Protein AF-D3Q090-F1 (afdb_monomer)

Organism: Stackebrandtia nassauensis (strain DSM 44728 / CIP 108903 / NRRL B-16338 / NBRC 102104 / LLR-40K-21) (NCBI:txid446470)

Mean predicted aligned error: 5.9 Å

pLDDT: mean 85.82, std 6.84, range [69.06, 95.75]

Solvent-accessible surface area (backbone atoms only — not comparable to full-atom values): 3847 Å² total; per-residue (Å²): 112,72,37,58,54,41,20,52,52,9,48,53,38,20,47,53,9,48,53,48,32,52,46,27,73,75,37,69,83,50,51,67,96,44,54,83,53,88,68,53,62,69,48,40,40,52,49,20,50,51,38,18,52,53,8,48,54,39,21,51,52,15,49,57,52,41,54,54,50,58,52,64,78,73,109

Nearest PDB structures (foldseek):
  3g67-assembly1_B  TM=4.794E-01  e=6.742E+00  Thermotoga maritima

Structure (mmCIF, N/CA/C/O backbone):
data_AF-D3Q090-F1
#
_entry.id   AF-D3Q090-F1
#
loop_
_atom_site.group_PDB
_atom_site.id
_atom_site.type_symbol
_atom_site.label_atom_id
_atom_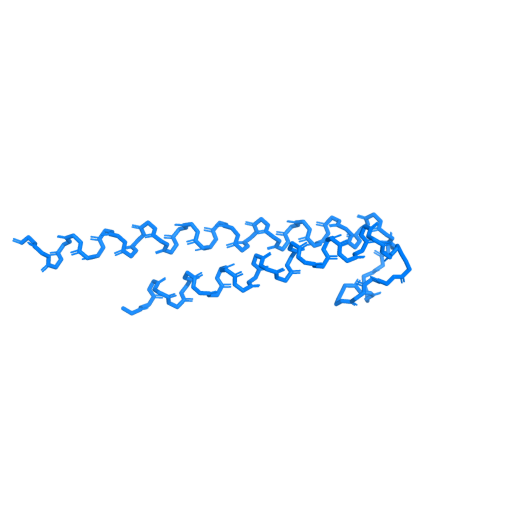site.label_alt_id
_atom_site.label_comp_id
_atom_site.label_asym_id
_atom_site.label_entity_id
_atom_site.label_seq_id
_atom_site.pdbx_PDB_ins_code
_atom_site.Cartn_x
_atom_site.Cartn_y
_atom_site.Cartn_z
_atom_site.occupancy
_atom_site.B_iso_or_equiv
_atom_site.auth_seq_id
_atom_site.auth_comp_id
_atom_site.auth_asym_id
_atom_site.auth_atom_id
_atom_site.pdbx_PDB_model_num
ATOM 1 N N . MET A 1 1 ? -19.973 -3.928 13.422 1.00 73.75 1 MET A N 1
ATOM 2 C CA . MET A 1 1 ? -19.585 -4.703 12.212 1.00 73.75 1 MET A CA 1
ATOM 3 C C . MET A 1 1 ? -18.899 -3.855 11.131 1.00 73.75 1 MET A C 1
ATOM 5 O O . MET A 1 1 ? -17.855 -4.263 10.647 1.00 73.75 1 MET A O 1
ATOM 9 N N . LYS A 1 2 ? -19.426 -2.678 10.749 1.00 80.62 2 LYS A N 1
ATOM 10 C CA . LYS A 1 2 ? -18.892 -1.872 9.626 1.00 80.62 2 LYS A CA 1
ATOM 11 C C . LYS A 1 2 ? -17.384 -1.561 9.702 1.00 80.62 2 LYS A C 1
ATOM 13 O O . LYS A 1 2 ? -16.709 -1.634 8.684 1.00 80.62 2 LYS A O 1
ATOM 18 N N . PHE A 1 3 ? -16.835 -1.273 10.885 1.00 81.88 3 PHE A N 1
ATOM 19 C CA . PHE A 1 3 ? -15.401 -0.965 11.018 1.00 81.88 3 PHE A CA 1
ATOM 20 C C . PHE A 1 3 ? -14.484 -2.187 10.896 1.00 81.88 3 PHE A C 1
ATOM 22 O O . PHE A 1 3 ? -13.368 -2.036 10.414 1.00 81.88 3 PHE A O 1
ATOM 29 N N . LEU A 1 4 ? -14.970 -3.389 11.235 1.00 83.81 4 LEU A N 1
ATOM 30 C CA . LEU A 1 4 ? -14.237 -4.635 10.992 1.00 83.81 4 LEU A CA 1
ATOM 31 C C . LEU A 1 4 ? -14.077 -4.876 9.486 1.00 83.81 4 LEU A C 1
ATOM 33 O O . LEU A 1 4 ? -12.991 -5.204 9.027 1.00 83.81 4 LEU A O 1
ATOM 37 N N . VAL A 1 5 ? -15.140 -4.642 8.710 1.00 88.00 5 VAL A N 1
ATOM 38 C CA . VAL A 1 5 ? -15.090 -4.752 7.244 1.00 88.00 5 VAL A CA 1
ATOM 39 C C . VAL A 1 5 ? -14.081 -3.762 6.662 1.00 88.00 5 VAL A C 1
ATOM 41 O O . VAL A 1 5 ? -13.253 -4.147 5.846 1.00 88.00 5 VAL A O 1
ATOM 44 N N . ILE A 1 6 ? -14.091 -2.507 7.123 1.00 86.69 6 ILE A N 1
ATOM 45 C CA . ILE A 1 6 ? -13.131 -1.484 6.675 1.00 86.69 6 ILE A CA 1
ATOM 46 C C . ILE A 1 6 ? -11.693 -1.872 7.042 1.00 86.69 6 ILE A C 1
ATOM 48 O O . ILE A 1 6 ? -10.796 -1.718 6.218 1.00 86.69 6 ILE A O 1
ATOM 52 N N . GLN A 1 7 ? -11.477 -2.426 8.237 1.00 85.94 7 GLN A N 1
ATOM 53 C CA . GLN A 1 7 ? -10.167 -2.904 8.669 1.00 85.94 7 GLN A CA 1
ATOM 54 C C . GLN A 1 7 ? -9.664 -4.068 7.802 1.00 85.94 7 GLN A C 1
ATOM 56 O O . GLN A 1 7 ? -8.521 -4.036 7.351 1.00 85.94 7 GLN A O 1
ATOM 61 N N . ILE A 1 8 ? -10.513 -5.071 7.545 1.00 91.19 8 ILE A N 1
ATOM 62 C CA . ILE A 1 8 ? -10.172 -6.225 6.701 1.00 91.19 8 ILE A CA 1
ATOM 63 C C . ILE A 1 8 ? -9.866 -5.759 5.279 1.00 91.19 8 ILE A C 1
ATOM 65 O O . ILE A 1 8 ? -8.821 -6.111 4.739 1.00 91.19 8 ILE A O 1
ATOM 69 N N . CYS A 1 9 ? -10.719 -4.916 4.693 1.00 91.81 9 CYS A N 1
ATOM 70 C CA . CYS A 1 9 ? -10.465 -4.345 3.373 1.00 91.81 9 CYS A CA 1
ATOM 71 C C . CYS A 1 9 ? -9.141 -3.572 3.343 1.00 91.81 9 CYS A C 1
ATOM 73 O O . CYS A 1 9 ? -8.350 -3.764 2.424 1.00 91.81 9 CYS A O 1
ATOM 75 N N . GLY A 1 10 ? -8.860 -2.753 4.361 1.00 90.12 10 GLY A N 1
ATOM 76 C CA . GLY A 1 10 ? -7.587 -2.045 4.483 1.00 90.12 10 GLY A CA 1
ATOM 77 C C . GLY A 1 10 ? -6.386 -2.992 4.514 1.00 90.12 10 GLY A C 1
ATOM 78 O O . GLY A 1 10 ? -5.429 -2.789 3.771 1.00 90.12 10 GLY A O 1
ATOM 79 N N . MET A 1 11 ? -6.456 -4.079 5.289 1.00 94.00 11 MET A N 1
ATOM 80 C CA . MET A 1 11 ? -5.394 -5.092 5.326 1.00 94.00 11 MET A CA 1
ATOM 81 C C . MET A 1 11 ? -5.210 -5.828 3.998 1.00 94.00 11 MET A C 1
ATOM 83 O O . MET A 1 11 ? -4.074 -6.086 3.612 1.00 94.00 11 MET A O 1
ATOM 87 N N . VAL A 1 12 ? -6.292 -6.146 3.284 1.00 95.75 12 VAL A N 1
ATOM 88 C CA . VAL A 1 12 ? -6.207 -6.784 1.961 1.00 95.75 12 VAL A CA 1
ATOM 89 C C . VAL A 1 12 ? -5.535 -5.845 0.959 1.00 95.75 12 VAL A C 1
ATOM 91 O O . VAL A 1 12 ? -4.610 -6.252 0.261 1.00 95.75 12 VAL A O 1
ATOM 94 N N . VAL A 1 13 ? -5.943 -4.574 0.926 1.00 93.69 13 VAL A N 1
ATOM 95 C CA . VAL A 1 13 ? -5.333 -3.554 0.058 1.00 93.69 13 VAL A CA 1
ATOM 96 C C . VAL A 1 13 ? -3.852 -3.365 0.402 1.00 93.69 13 VAL A C 1
ATOM 98 O O . VAL A 1 13 ? -3.010 -3.331 -0.495 1.00 93.69 13 VAL A O 1
ATOM 101 N N . LEU A 1 14 ? -3.518 -3.319 1.695 1.00 92.94 14 LEU A N 1
ATOM 102 C CA . LEU A 1 14 ? -2.139 -3.224 2.173 1.00 92.94 14 LEU A CA 1
ATOM 103 C C . LEU A 1 14 ? -1.302 -4.418 1.705 1.00 92.94 14 LEU A C 1
ATOM 105 O O . LEU A 1 14 ? -0.193 -4.226 1.212 1.00 92.94 14 LEU A O 1
ATOM 109 N N . ALA A 1 15 ? -1.835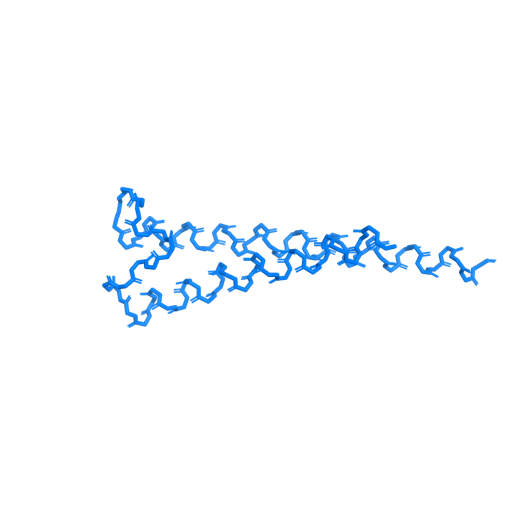 -5.635 1.839 1.00 94.50 15 ALA A N 1
ATOM 110 C CA . ALA A 1 15 ? -1.155 -6.854 1.423 1.00 94.50 15 ALA A CA 1
ATOM 111 C C . ALA A 1 15 ? -0.900 -6.863 -0.088 1.00 94.50 15 ALA A C 1
ATOM 113 O O . ALA A 1 15 ? 0.228 -7.107 -0.498 1.00 94.50 15 ALA A O 1
ATOM 114 N N . ILE A 1 16 ? -1.893 -6.505 -0.910 1.00 93.12 16 ILE A N 1
ATOM 115 C CA . ILE A 1 16 ? -1.733 -6.422 -2.371 1.00 93.12 16 ILE A CA 1
ATOM 116 C C . ILE A 1 16 ? -0.646 -5.406 -2.744 1.00 93.12 16 ILE A C 1
ATOM 118 O O . ILE A 1 16 ? 0.219 -5.706 -3.567 1.00 93.12 16 ILE A O 1
ATOM 122 N N . GLY A 1 17 ? -0.666 -4.223 -2.124 1.00 89.88 17 GLY A N 1
ATOM 123 C CA . GLY A 1 17 ? 0.341 -3.184 -2.336 1.00 89.88 17 GLY A CA 1
ATOM 124 C C . GLY A 1 17 ? 1.748 -3.643 -1.950 1.00 89.88 17 GLY A C 1
ATOM 125 O O . GLY A 1 17 ? 2.669 -3.606 -2.762 1.00 89.88 17 GLY A O 1
ATOM 126 N N . GLY A 1 18 ? 1.908 -4.132 -0.719 1.00 91.25 18 GLY A N 1
ATOM 127 C CA . GLY A 1 18 ? 3.197 -4.574 -0.190 1.00 91.25 18 GLY A CA 1
ATOM 128 C C . GLY A 1 18 ? 3.759 -5.791 -0.925 1.00 91.25 18 GLY A C 1
ATOM 129 O O . GLY A 1 18 ? 4.918 -5.782 -1.330 1.00 91.25 18 GLY A O 1
ATOM 130 N N . GLN A 1 19 ? 2.939 -6.822 -1.154 1.00 93.19 19 GLN A N 1
ATOM 131 C CA . GLN A 1 19 ? 3.357 -8.029 -1.874 1.00 93.19 19 GLN A CA 1
ATOM 132 C C . GLN A 1 19 ? 3.667 -7.734 -3.340 1.00 93.19 19 GLN A C 1
ATOM 134 O O . GLN A 1 19 ? 4.634 -8.274 -3.869 1.00 93.19 19 GLN A O 1
ATOM 139 N N . GLY A 1 20 ? 2.895 -6.863 -3.990 1.00 89.00 20 GLY A N 1
ATOM 140 C CA . GLY A 1 20 ? 3.169 -6.438 -5.359 1.00 89.00 20 GLY A CA 1
ATOM 141 C C . GLY A 1 20 ? 4.469 -5.646 -5.488 1.00 89.00 20 GLY A C 1
ATOM 142 O O . GLY A 1 20 ? 5.256 -5.924 -6.388 1.00 89.00 20 GLY A O 1
ATOM 143 N N . ALA A 1 21 ? 4.753 -4.738 -4.546 1.00 88.25 2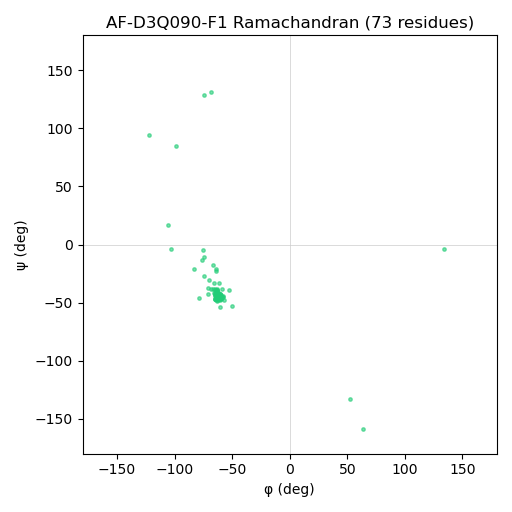1 ALA A N 1
ATOM 144 C CA . ALA A 1 21 ? 6.028 -4.022 -4.499 1.00 88.25 21 ALA A CA 1
ATOM 145 C C . ALA A 1 21 ? 7.211 -4.979 -4.287 1.00 88.25 21 ALA A C 1
ATOM 147 O O . ALA A 1 21 ? 8.203 -4.894 -5.004 1.00 88.25 21 ALA A O 1
ATOM 148 N N . ILE A 1 22 ? 7.099 -5.914 -3.335 1.00 91.25 22 ILE A N 1
ATOM 149 C CA . ILE A 1 22 ? 8.148 -6.909 -3.060 1.00 91.25 22 ILE A CA 1
ATOM 150 C C . ILE A 1 22 ? 8.373 -7.811 -4.276 1.00 91.25 22 ILE A C 1
ATOM 152 O O . ILE A 1 22 ? 9.519 -8.028 -4.661 1.00 91.25 22 ILE A O 1
ATOM 156 N N . ARG A 1 23 ? 7.301 -8.314 -4.904 1.00 89.69 23 ARG A N 1
ATOM 157 C CA . ARG A 1 23 ? 7.395 -9.139 -6.116 1.00 89.69 23 ARG A CA 1
ATOM 158 C C . ARG A 1 23 ? 8.125 -8.395 -7.223 1.00 89.69 23 ARG A C 1
ATOM 160 O O . ARG A 1 23 ? 9.055 -8.954 -7.783 1.00 89.69 23 ARG A O 1
ATOM 167 N N . LEU A 1 24 ? 7.749 -7.143 -7.476 1.00 88.62 24 LEU A N 1
ATOM 168 C CA . LEU A 1 24 ? 8.385 -6.326 -8.501 1.00 88.62 24 LEU A CA 1
ATOM 169 C C . LEU A 1 24 ? 9.868 -6.068 -8.190 1.00 88.62 24 LEU A C 1
ATOM 171 O O . LEU A 1 24 ? 10.697 -6.099 -9.088 1.00 88.62 24 LEU A O 1
ATOM 175 N N . LEU A 1 25 ? 10.230 -5.855 -6.920 1.00 88.50 25 LEU A N 1
ATOM 176 C CA . LEU A 1 25 ? 11.632 -5.705 -6.506 1.00 88.50 25 LEU A CA 1
ATOM 177 C C . LEU A 1 25 ? 12.457 -6.987 -6.697 1.00 88.50 25 LEU A C 1
ATOM 179 O O . LEU A 1 25 ? 13.652 -6.902 -6.966 1.00 88.50 25 LEU A O 1
ATOM 183 N N . ILE A 1 26 ? 11.852 -8.165 -6.535 1.00 91.50 26 ILE A N 1
ATOM 184 C CA . ILE A 1 26 ? 12.530 -9.454 -6.736 1.00 91.50 26 ILE A CA 1
ATOM 185 C C . ILE A 1 26 ? 12.629 -9.774 -8.232 1.00 91.50 26 ILE A C 1
ATOM 187 O O . ILE A 1 26 ? 13.697 -10.140 -8.716 1.00 91.50 26 ILE A O 1
ATOM 191 N N . ASP A 1 27 ? 11.532 -9.594 -8.963 1.00 86.44 27 ASP A N 1
ATOM 192 C CA . ASP A 1 27 ? 11.4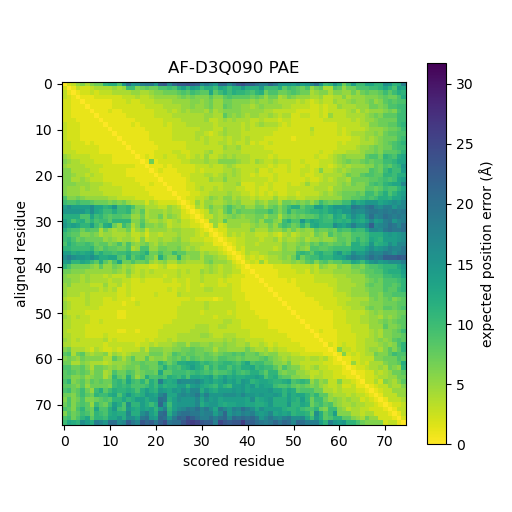28 -9.814 -10.400 1.00 86.44 27 ASP A CA 1
ATOM 193 C C . ASP A 1 27 ? 10.985 -8.520 -11.092 1.00 86.44 27 ASP A C 1
ATOM 195 O O . ASP A 1 27 ? 9.799 -8.204 -11.212 1.00 86.44 27 ASP A O 1
ATOM 199 N N . HIS A 1 28 ? 11.976 -7.761 -11.564 1.00 82.31 28 HIS A N 1
ATOM 200 C CA . HIS A 1 28 ? 11.767 -6.452 -12.185 1.00 82.31 28 HIS A CA 1
ATOM 201 C C . HIS A 1 28 ? 11.002 -6.543 -13.517 1.00 82.31 28 HIS A C 1
ATOM 203 O O . HIS A 1 28 ? 10.494 -5.525 -13.998 1.00 82.31 28 HIS A O 1
ATOM 209 N N . GLY A 1 29 ? 10.942 -7.734 -14.127 1.00 77.50 29 GLY A N 1
ATOM 210 C CA . GLY A 1 29 ? 10.192 -7.988 -15.355 1.00 77.50 29 GLY A CA 1
ATOM 211 C C . GLY A 1 29 ? 8.709 -8.260 -15.107 1.00 77.50 29 GLY A C 1
ATOM 212 O O . GLY A 1 29 ? 7.893 -8.064 -16.006 1.00 77.50 29 GLY A O 1
ATOM 213 N N . ASP A 1 30 ? 8.342 -8.656 -13.890 1.00 80.69 30 ASP A N 1
ATOM 214 C CA . ASP A 1 30 ? 6.993 -9.078 -13.537 1.00 80.69 30 ASP A CA 1
ATOM 215 C C . ASP A 1 30 ? 6.210 -7.946 -12.857 1.00 80.69 30 ASP A C 1
ATOM 217 O O . ASP A 1 30 ? 6.120 -7.827 -11.631 1.00 80.69 30 ASP A O 1
ATOM 221 N N . ARG A 1 31 ? 5.613 -7.086 -13.690 1.00 79.94 31 ARG A N 1
ATOM 222 C CA . ARG A 1 31 ? 4.837 -5.910 -13.252 1.00 79.94 31 ARG A CA 1
ATOM 223 C C . ARG A 1 31 ? 3.446 -6.242 -12.697 1.00 79.94 31 ARG A C 1
ATOM 225 O O . ARG A 1 31 ? 2.769 -5.353 -12.174 1.00 79.94 31 ARG A O 1
ATOM 232 N N . GLY A 1 32 ? 3.041 -7.512 -12.749 1.00 83.19 32 GLY A N 1
ATOM 233 C CA . GLY A 1 32 ? 1.848 -8.029 -12.084 1.00 83.19 32 GLY A CA 1
ATOM 234 C C . GLY A 1 32 ? 0.557 -7.253 -12.384 1.00 83.19 32 GLY A C 1
ATOM 235 O O . GLY A 1 32 ? 0.235 -6.936 -13.523 1.00 83.19 32 GLY A O 1
ATOM 236 N N . LEU A 1 33 ? -0.208 -6.944 -11.333 1.00 81.12 33 LEU A N 1
ATOM 237 C CA . LEU A 1 33 ? -1.526 -6.289 -11.405 1.00 81.12 33 LEU A CA 1
ATOM 238 C C . LEU A 1 33 ? -1.473 -4.858 -11.978 1.00 81.12 33 LEU A C 1
ATOM 240 O O . LEU A 1 33 ? -2.491 -4.335 -12.428 1.00 81.12 33 LEU A O 1
ATOM 244 N N . LEU A 1 34 ? -0.302 -4.218 -11.945 1.00 85.62 34 LEU A N 1
ATOM 245 C CA . LEU A 1 34 ? -0.071 -2.871 -12.467 1.00 85.62 34 LEU A CA 1
ATOM 246 C C . LEU A 1 34 ? 0.716 -2.888 -13.791 1.00 85.62 34 LEU A C 1
ATOM 248 O O . LEU A 1 34 ? 1.234 -1.854 -14.202 1.00 85.62 34 LEU A O 1
ATOM 252 N N . ASP A 1 35 ? 0.796 -4.030 -14.484 1.00 85.50 35 ASP A N 1
ATOM 253 C CA . ASP A 1 35 ? 1.498 -4.145 -15.774 1.00 85.50 35 ASP A CA 1
ATOM 254 C C . ASP A 1 35 ? 0.865 -3.298 -16.890 1.00 85.50 35 ASP A C 1
ATOM 256 O O . ASP A 1 35 ? 1.532 -2.881 -17.833 1.00 85.50 35 ASP A O 1
ATOM 260 N N . TRP A 1 36 ? -0.417 -2.966 -16.745 1.00 84.94 36 TRP A N 1
ATOM 261 C CA . TRP A 1 36 ? -1.131 -2.095 -17.674 1.00 84.94 36 TRP A CA 1
ATOM 262 C C . TRP A 1 36 ? -0.751 -0.606 -17.542 1.00 84.94 36 TRP A C 1
ATOM 264 O O . TRP A 1 36 ? -1.150 0.188 -18.396 1.00 84.94 36 TRP A O 1
ATOM 274 N N . LEU A 1 37 ? -0.003 -0.199 -16.501 1.00 82.94 37 LEU A N 1
ATOM 275 C CA . LEU A 1 37 ? 0.405 1.199 -16.331 1.00 82.94 37 LEU A CA 1
ATOM 276 C C . LEU A 1 37 ? 1.529 1.589 -17.308 1.00 82.94 37 LEU A C 1
ATOM 278 O O . LEU A 1 37 ? 2.591 0.956 -17.317 1.00 82.94 37 LEU A O 1
ATOM 282 N N . PRO A 1 38 ? 1.376 2.695 -18.060 1.00 78.12 38 PRO A N 1
ATOM 283 C CA . PRO A 1 38 ? 2.487 3.266 -18.806 1.00 78.12 38 PRO A CA 1
ATOM 284 C C . PRO A 1 38 ? 3.520 3.841 -17.824 1.00 78.12 38 PRO A C 1
ATOM 286 O O . PRO A 1 38 ? 3.168 4.586 -16.912 1.00 78.12 38 PRO A O 1
ATOM 289 N N . GLY A 1 39 ? 4.801 3.510 -18.011 1.00 81.25 39 GLY A N 1
ATOM 290 C CA . GLY A 1 39 ? 5.894 4.053 -17.187 1.00 81.25 39 GLY A CA 1
ATOM 291 C C . GLY A 1 39 ? 6.920 3.040 -16.676 1.00 81.25 39 GLY A C 1
ATOM 292 O O . GLY A 1 39 ? 7.922 3.437 -16.082 1.00 81.25 39 GLY A O 1
ATOM 293 N N . GLY A 1 40 ? 6.714 1.746 -16.934 1.00 85.31 40 GLY A N 1
ATOM 294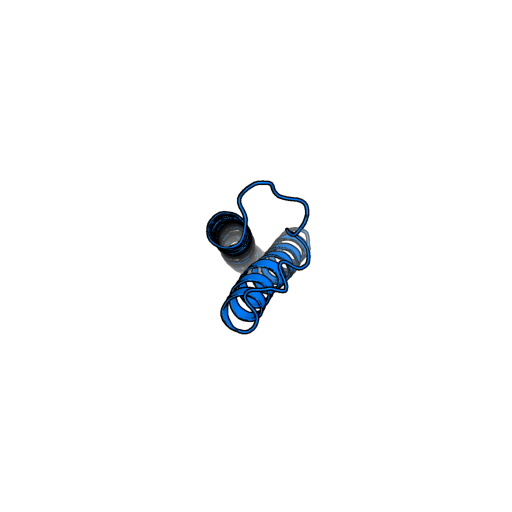 C CA . GLY A 1 40 ? 7.678 0.700 -16.592 1.00 85.31 40 GLY A CA 1
ATOM 295 C C . GLY A 1 40 ? 7.906 0.555 -15.083 1.00 85.31 40 GLY A C 1
ATOM 296 O O . GLY A 1 40 ? 7.081 0.957 -14.267 1.00 85.31 40 GLY A O 1
ATOM 297 N N . PHE A 1 41 ? 9.046 -0.026 -14.711 1.00 84.12 41 PHE A N 1
ATOM 298 C CA . PHE A 1 41 ? 9.342 -0.481 -13.348 1.00 84.12 41 PHE A CA 1
ATOM 299 C C . PHE A 1 41 ? 9.088 0.562 -12.245 1.00 84.12 41 PHE A C 1
ATOM 301 O O . PHE A 1 41 ? 8.369 0.283 -11.288 1.00 84.12 41 PHE A O 1
ATOM 308 N N . ALA A 1 42 ? 9.651 1.769 -12.372 1.00 88.00 42 ALA A N 1
ATOM 309 C CA . ALA A 1 42 ? 9.593 2.776 -11.309 1.00 88.00 42 ALA A CA 1
ATOM 310 C C . ALA A 1 42 ? 8.160 3.264 -11.041 1.00 88.00 42 ALA A C 1
ATOM 312 O O . ALA A 1 42 ? 7.770 3.456 -9.889 1.00 88.00 42 ALA A O 1
ATOM 313 N N . VAL A 1 43 ? 7.361 3.423 -12.100 1.00 90.44 43 VAL A N 1
ATOM 314 C CA . VAL A 1 43 ? 5.960 3.849 -11.992 1.00 90.44 43 VAL A CA 1
ATOM 315 C C . VAL A 1 43 ? 5.102 2.734 -11.395 1.00 90.44 43 VAL A C 1
ATOM 317 O O . VAL A 1 43 ? 4.307 2.992 -10.491 1.00 90.44 43 VAL A O 1
ATOM 320 N N . THR A 1 44 ? 5.306 1.487 -11.826 1.00 90.06 44 THR A N 1
ATOM 321 C CA . THR A 1 44 ? 4.624 0.314 -11.259 1.00 90.06 44 THR A CA 1
ATOM 322 C 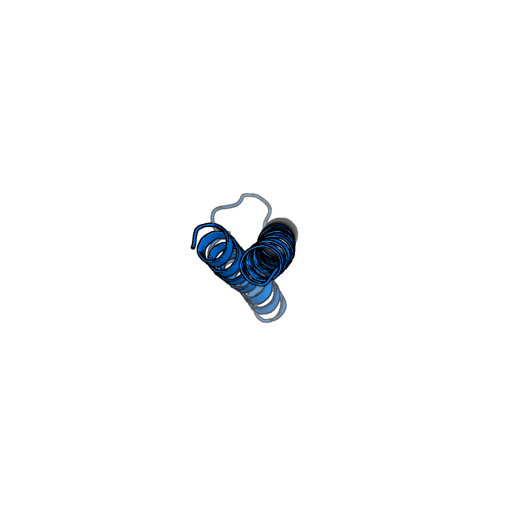C . THR A 1 44 ? 4.952 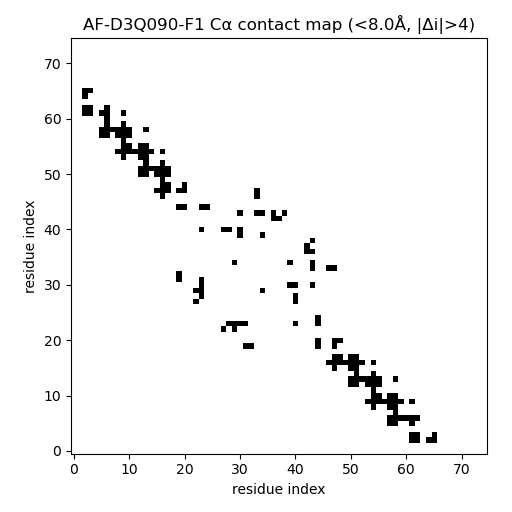0.147 -9.768 1.00 90.06 44 THR A C 1
ATOM 324 O O . THR A 1 44 ? 4.049 -0.077 -8.960 1.00 90.06 44 THR A O 1
ATOM 327 N N . LEU A 1 45 ? 6.217 0.335 -9.373 1.00 88.94 45 LEU A N 1
ATOM 328 C CA . LEU A 1 45 ? 6.649 0.259 -7.976 1.00 88.94 45 LEU A CA 1
ATOM 329 C C . LEU A 1 45 ? 6.003 1.356 -7.123 1.00 88.94 45 LEU A C 1
ATOM 331 O O . LEU A 1 45 ? 5.445 1.063 -6.065 1.00 88.94 45 LEU A O 1
ATOM 335 N N . ALA A 1 46 ? 6.020 2.604 -7.599 1.00 92.12 46 ALA A N 1
ATOM 336 C CA . ALA A 1 46 ? 5.361 3.716 -6.918 1.00 92.12 46 ALA A CA 1
ATOM 337 C C . ALA A 1 46 ? 3.851 3.470 -6.753 1.00 92.12 46 ALA A C 1
ATOM 339 O O . ALA A 1 46 ? 3.291 3.757 -5.695 1.00 92.12 46 ALA A O 1
ATOM 340 N N . GLY A 1 47 ? 3.203 2.877 -7.762 1.00 92.50 47 GLY A N 1
ATOM 341 C CA . GLY A 1 47 ? 1.800 2.472 -7.698 1.00 92.50 47 GLY A CA 1
ATOM 342 C C . GLY A 1 47 ? 1.530 1.450 -6.593 1.00 92.50 47 GLY A C 1
ATOM 343 O O . GLY A 1 47 ? 0.624 1.647 -5.783 1.00 92.50 47 GLY A O 1
ATOM 344 N N . TYR A 1 48 ? 2.344 0.399 -6.491 1.00 92.19 48 TYR A N 1
ATOM 345 C CA . TYR A 1 48 ? 2.208 -0.593 -5.421 1.00 92.19 48 TYR A CA 1
ATOM 346 C C . TYR A 1 48 ? 2.446 -0.003 -4.024 1.00 92.19 48 TYR A C 1
ATOM 348 O O . TYR A 1 48 ? 1.698 -0.309 -3.092 1.00 92.19 48 TYR A O 1
ATOM 356 N N . VAL A 1 49 ? 3.423 0.898 -3.883 1.00 92.75 49 VAL A N 1
ATOM 357 C CA . VAL A 1 49 ? 3.673 1.627 -2.628 1.00 92.75 49 VAL A CA 1
ATOM 358 C C . VAL A 1 49 ? 2.477 2.506 -2.251 1.00 92.75 49 VAL A C 1
ATOM 360 O O . VAL A 1 49 ? 2.045 2.491 -1.099 1.00 92.75 49 VAL A O 1
ATOM 363 N N . LEU A 1 50 ? 1.890 3.227 -3.208 1.00 94.81 50 LEU A N 1
ATOM 364 C CA . LEU A 1 50 ? 0.682 4.029 -2.987 1.00 94.81 50 LEU A CA 1
ATOM 365 C C . LEU A 1 50 ? -0.496 3.169 -2.519 1.00 94.81 50 LEU A C 1
ATOM 367 O O . LEU A 1 50 ? -1.157 3.513 -1.538 1.00 94.81 50 LEU A O 1
ATOM 371 N N . VAL A 1 51 ? -0.728 2.028 -3.172 1.00 94.38 51 VAL A N 1
ATOM 372 C CA . VAL A 1 51 ? -1.765 1.065 -2.769 1.00 94.38 51 VAL A CA 1
ATOM 373 C C . VAL A 1 51 ? -1.515 0.568 -1.343 1.00 94.38 51 VAL A C 1
ATOM 375 O O . VAL A 1 51 ? -2.443 0.539 -0.535 1.00 94.38 51 VAL A O 1
ATOM 378 N N . ALA A 1 52 ? -0.263 0.256 -0.994 1.00 93.44 52 ALA A N 1
ATOM 379 C CA . ALA A 1 52 ? 0.097 -0.159 0.358 1.00 93.44 52 ALA A CA 1
ATOM 380 C C . ALA A 1 52 ? -0.233 0.929 1.394 1.00 93.44 52 ALA A C 1
ATOM 382 O O . ALA A 1 52 ? -0.880 0.646 2.401 1.00 93.44 52 ALA A O 1
ATOM 383 N N . ILE A 1 53 ? 0.135 2.186 1.129 1.00 94.88 53 ILE A N 1
ATOM 384 C CA . ILE A 1 53 ? -0.156 3.320 2.022 1.00 94.88 53 ILE A CA 1
ATOM 385 C C . ILE A 1 53 ? -1.668 3.491 2.220 1.00 94.88 53 ILE A C 1
ATOM 387 O O . ILE A 1 53 ? -2.122 3.651 3.353 1.00 94.88 53 ILE A O 1
ATOM 391 N N . ILE A 1 54 ? -2.463 3.405 1.149 1.00 94.44 54 ILE A N 1
ATOM 392 C CA . ILE A 1 54 ? -3.930 3.491 1.232 1.00 94.44 54 ILE A CA 1
ATOM 393 C C . ILE A 1 54 ? -4.483 2.374 2.124 1.00 94.44 54 ILE A C 1
ATOM 395 O O . ILE A 1 54 ? -5.295 2.635 3.014 1.00 94.44 54 ILE A O 1
ATOM 399 N N . GLY A 1 55 ? -4.014 1.139 1.932 1.00 91.12 55 GLY A N 1
ATOM 400 C CA . GLY A 1 55 ? -4.406 0.003 2.762 1.00 91.12 55 GLY A CA 1
ATOM 401 C C . GLY A 1 55 ? -4.046 0.187 4.237 1.00 91.12 55 GLY A C 1
ATOM 402 O O . GLY A 1 55 ? -4.877 -0.065 5.111 1.00 91.12 55 GLY A O 1
ATOM 403 N N . LEU A 1 56 ? -2.845 0.700 4.523 1.00 92.19 56 LEU A N 1
ATOM 404 C CA . LEU A 1 56 ? -2.392 0.995 5.883 1.00 92.19 56 LEU A CA 1
ATOM 405 C C . LEU A 1 56 ? -3.288 2.033 6.567 1.00 92.19 56 LEU A C 1
ATOM 407 O O . LEU A 1 56 ? -3.707 1.826 7.705 1.00 92.19 56 LEU A O 1
ATOM 411 N N . LEU A 1 57 ? -3.612 3.126 5.871 1.00 92.38 57 LEU A N 1
ATOM 412 C CA . LEU A 1 57 ? -4.465 4.191 6.400 1.00 92.38 57 LEU A CA 1
ATOM 413 C C . LEU A 1 57 ? -5.888 3.691 6.676 1.00 92.38 57 LEU A C 1
ATOM 415 O O . LEU A 1 57 ? -6.438 3.959 7.745 1.00 92.38 57 LEU A O 1
ATOM 419 N N . LEU A 1 58 ? -6.472 2.924 5.750 1.00 87.56 58 LEU A N 1
ATOM 420 C CA . LEU A 1 58 ? -7.804 2.336 5.921 1.00 87.56 58 LEU A CA 1
ATOM 421 C C . LEU A 1 58 ? -7.834 1.310 7.061 1.00 87.56 58 LEU A C 1
ATOM 423 O O . LEU A 1 58 ? -8.749 1.328 7.887 1.00 87.56 58 LEU A O 1
ATOM 427 N N . GLY A 1 59 ? -6.821 0.444 7.127 1.00 86.88 59 GLY A N 1
ATOM 428 C CA . GLY A 1 59 ? -6.679 -0.573 8.165 1.00 86.88 59 GLY A CA 1
ATOM 429 C C . GLY A 1 59 ? -6.501 0.040 9.553 1.00 86.88 59 GLY A C 1
ATOM 430 O O . GLY A 1 59 ? -7.201 -0.346 10.491 1.00 86.88 59 GLY A O 1
ATOM 431 N N . GLY A 1 60 ? -5.617 1.036 9.672 1.00 84.25 60 GLY A N 1
ATOM 432 C CA . GLY A 1 60 ? -5.367 1.769 10.913 1.00 84.25 60 GLY A CA 1
ATOM 433 C C . GLY A 1 60 ? -6.599 2.533 11.399 1.00 84.25 60 GLY A C 1
ATOM 434 O O . GLY A 1 60 ? -7.030 2.354 12.537 1.00 84.25 60 GLY A O 1
ATOM 435 N N . TRP A 1 61 ? -7.249 3.295 10.514 1.00 86.00 61 TRP A N 1
ATOM 436 C CA . TRP A 1 61 ? -8.465 4.036 10.862 1.00 86.00 61 TRP A CA 1
ATOM 437 C C . TRP A 1 61 ? -9.627 3.113 11.262 1.00 86.00 61 TRP A C 1
ATOM 439 O O . TRP A 1 61 ? -10.351 3.393 12.223 1.00 86.00 61 TRP A O 1
ATOM 449 N N . GLY A 1 62 ? -9.794 1.985 10.561 1.00 79.50 62 GLY A N 1
ATOM 450 C CA . GLY A 1 62 ? -10.775 0.956 10.909 1.00 79.50 62 GLY A CA 1
ATOM 451 C C . GLY A 1 62 ? -10.527 0.355 12.295 1.00 79.50 62 GLY A C 1
ATOM 452 O O . GLY A 1 62 ? -11.468 0.216 13.080 1.00 79.50 62 GLY A O 1
ATOM 453 N N . ALA A 1 63 ? -9.264 0.073 12.632 1.00 78.94 63 ALA A N 1
ATOM 454 C CA . ALA A 1 63 ? -8.873 -0.468 13.931 1.00 78.94 63 ALA A CA 1
ATOM 455 C C . ALA A 1 63 ? -9.155 0.509 15.087 1.00 78.94 63 ALA A C 1
ATOM 457 O O . ALA A 1 63 ? -9.707 0.106 16.116 1.00 78.94 63 ALA A O 1
ATOM 458 N N . ASP A 1 64 ? -8.847 1.796 14.911 1.00 83.75 64 ASP A N 1
ATOM 459 C CA . ASP A 1 64 ? -9.088 2.823 15.932 1.00 83.75 64 ASP A CA 1
ATOM 460 C C . ASP A 1 64 ? -10.583 3.031 16.205 1.00 83.75 64 ASP A C 1
ATOM 462 O O . ASP A 1 64 ? -11.018 3.139 17.358 1.00 83.75 64 ASP A O 1
ATOM 466 N N . LYS A 1 65 ? -11.408 3.040 15.151 1.00 80.00 65 LYS A N 1
ATOM 467 C CA . LYS A 1 65 ? -12.869 3.150 15.282 1.00 80.00 65 LYS A CA 1
ATOM 468 C C . LYS A 1 65 ? -13.490 1.902 15.903 1.00 80.00 65 LYS A C 1
ATOM 470 O O . LYS A 1 65 ? -14.405 2.030 16.716 1.00 80.00 65 LYS A O 1
ATOM 475 N N . HIS A 1 66 ? -12.984 0.719 15.560 1.00 73.38 66 HIS A N 1
ATOM 476 C CA . HIS A 1 66 ? -13.428 -0.536 16.158 1.00 73.38 66 HIS A CA 1
ATOM 477 C C . HIS A 1 66 ? -13.148 -0.573 17.667 1.00 73.38 66 HIS A C 1
ATOM 479 O O . HIS A 1 66 ? -14.051 -0.881 18.444 1.00 73.38 66 HIS A O 1
ATOM 485 N N . LYS A 1 67 ? -11.945 -0.160 18.097 1.00 74.25 67 LYS A N 1
ATOM 486 C CA . LYS A 1 67 ? -11.604 -0.042 19.525 1.00 74.25 67 LYS A CA 1
ATOM 487 C C . LYS A 1 67 ? -12.532 0.925 20.265 1.00 74.25 67 LYS A C 1
ATOM 489 O O . LYS A 1 67 ? -13.035 0.575 21.328 1.00 74.25 67 LYS A O 1
ATOM 494 N N . LYS A 1 68 ? -12.821 2.103 19.692 1.00 76.50 68 LYS A N 1
ATOM 495 C CA . LYS A 1 68 ? -13.753 3.074 20.299 1.00 76.50 68 LYS A CA 1
ATOM 496 C C . LYS A 1 68 ? -15.185 2.547 20.429 1.00 76.50 68 LYS A C 1
ATOM 498 O O . LYS A 1 68 ? -15.821 2.818 21.441 1.00 76.50 68 LYS A O 1
ATOM 503 N N . GLN A 1 69 ? -15.693 1.805 19.441 1.00 74.00 69 GLN A N 1
ATOM 504 C CA . GLN A 1 69 ? -17.030 1.206 19.540 1.00 74.00 69 GLN A CA 1
ATOM 505 C C . GLN A 1 69 ? -17.119 0.165 20.659 1.00 74.00 69 GLN A C 1
ATOM 507 O O . GLN A 1 69 ? -18.037 0.241 21.465 1.00 74.00 69 GLN A O 1
ATOM 512 N N . GLN A 1 70 ? -16.145 -0.746 20.756 1.00 74.44 70 GLN A N 1
ATOM 513 C CA . GLN A 1 70 ? -16.149 -1.771 21.806 1.00 74.44 70 GLN A CA 1
ATOM 514 C C . GLN A 1 70 ? -16.082 -1.180 23.218 1.00 74.44 70 GLN A C 1
ATOM 516 O O . GLN A 1 70 ? -16.630 -1.754 24.152 1.00 74.44 70 GLN A 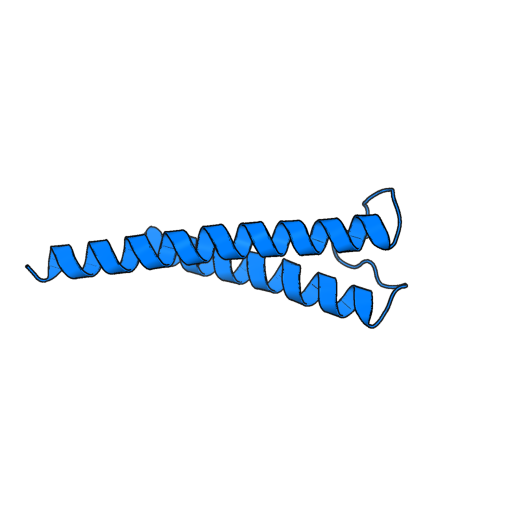O 1
ATOM 521 N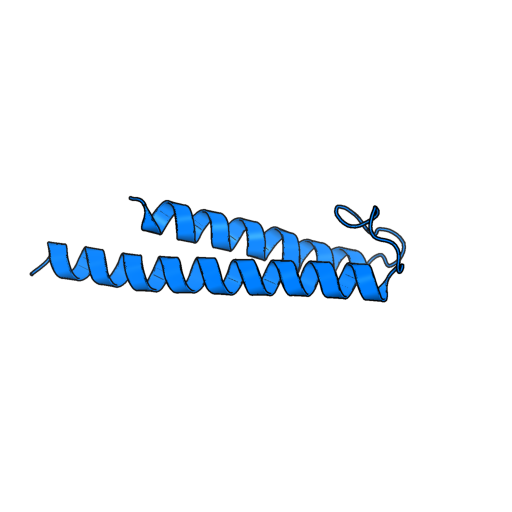 N . GLN A 1 71 ? -15.392 -0.052 23.389 1.00 76.56 71 GLN A N 1
ATOM 522 C CA . GLN A 1 71 ? -15.309 0.634 24.677 1.00 76.56 71 GLN A CA 1
ATOM 523 C C . GLN A 1 71 ? -16.640 1.289 25.067 1.00 76.56 71 GLN A C 1
ATOM 525 O O . GLN A 1 71 ? -17.008 1.244 26.234 1.00 76.56 71 GLN A O 1
ATOM 530 N N . ALA A 1 72 ? -17.369 1.849 24.097 1.00 74.81 72 ALA A N 1
ATOM 531 C CA . ALA A 1 72 ? -18.685 2.444 24.321 1.00 74.81 72 ALA A CA 1
ATOM 532 C C . ALA A 1 72 ? -19.771 1.400 24.639 1.00 74.81 72 ALA A C 1
ATOM 534 O O . ALA A 1 72 ? -20.694 1.707 25.374 1.00 74.81 72 ALA A O 1
ATOM 535 N N . GLU A 1 73 ? -19.662 0.174 24.118 1.00 72.38 73 GLU A N 1
ATOM 536 C CA . GLU A 1 73 ? -20.581 -0.929 24.456 1.00 72.38 73 GLU A CA 1
ATOM 537 C C . GLU A 1 73 ? -20.304 -1.554 25.836 1.00 72.38 73 GLU A C 1
ATOM 539 O O . GLU A 1 73 ? -21.112 -2.336 26.330 1.00 72.38 73 GLU A O 1
ATOM 544 N N . ARG A 1 74 ? -19.151 -1.255 26.448 1.00 71.75 74 ARG A N 1
ATOM 545 C CA . ARG A 1 74 ? -18.721 -1.807 27.745 1.00 71.75 74 ARG A CA 1
ATOM 546 C C . ARG A 1 74 ? -18.878 -0.836 28.922 1.00 71.75 74 ARG A C 1
ATOM 548 O O . ARG A 1 74 ? -18.559 -1.235 30.040 1.00 71.75 74 ARG A O 1
ATOM 555 N N . ALA A 1 75 ? -19.291 0.404 28.670 1.00 69.06 75 ALA A N 1
ATOM 556 C CA . ALA A 1 75 ? -19.516 1.450 29.671 1.00 69.06 75 ALA A CA 1
ATOM 557 C C . ALA A 1 75 ? -21.016 1.638 29.917 1.00 69.06 75 ALA A C 1
ATOM 559 O O . ALA A 1 75 ? -21.370 1.941 31.076 1.00 69.06 75 ALA A O 1
#

Radius of gyration: 15.84 Å; Cα contacts (8 Å, |Δi|>4): 93; chains: 1; bounding box: 33×14×48 Å

Sequence (75 aa):
MKFLVIQICGMVVLAIGGQGAIRLLIDHGDRGLLDWLPGGFAVTLAGYVLVAIIGLLLGGWGADKHKKQQQAERA

Secondary structure (DSSP, 8-state):
-HHHHHHHHHHHHHHHHHHHHHHHHH-TT--GGGTTSTTHHHHHHHHHHHHHHHHHHHHHHHHHHHHHHHHHTT-

Foldseek 3Di:
DVLVVLLVQLQVLLCQLVVQLVVCVVPVPPLDPCPVDPDGRVVSNVVSPVSNVSSVVSNVVSVVVVVVVVVVVVD